Protein AF-A0A833X281-F1 (afdb_monomer_lite)

Organism: Juglans regia (NCBI:txid51240)

Structure (mmCIF, N/CA/C/O backbone):
data_AF-A0A833X281-F1
#
_entry.id   AF-A0A833X281-F1
#
loop_
_atom_site.group_PDB
_atom_site.id
_atom_site.type_symbol
_atom_site.label_atom_id
_atom_site.label_alt_id
_atom_site.label_comp_id
_atom_site.label_asym_id
_atom_site.label_entity_id
_atom_site.label_seq_id
_atom_site.pdbx_PDB_ins_code
_atom_site.Cartn_x
_atom_site.Cartn_y
_atom_site.Cartn_z
_atom_site.occupancy
_atom_site.B_iso_or_equiv
_atom_site.auth_seq_id
_atom_site.auth_comp_id
_atom_site.auth_asym_id
_atom_site.auth_atom_id
_atom_site.pdbx_PDB_model_num
ATOM 1 N N . MET A 1 1 ? -11.366 -12.083 9.541 1.00 48.16 1 MET A N 1
ATOM 2 C CA . MET A 1 1 ? -9.953 -12.179 9.122 1.00 48.16 1 MET A CA 1
ATOM 3 C C . MET A 1 1 ? -9.289 -13.220 10.008 1.00 48.16 1 MET A C 1
ATOM 5 O O . MET A 1 1 ? -9.417 -13.125 11.223 1.00 48.16 1 MET A O 1
ATOM 9 N N . GLY A 1 2 ? -8.772 -14.299 9.417 1.00 46.88 2 GLY A N 1
ATOM 10 C CA . GLY A 1 2 ? -8.306 -15.489 10.136 1.00 46.88 2 GLY A CA 1
ATOM 11 C C . GLY A 1 2 ? -6.819 -15.430 10.484 1.00 46.88 2 GLY A C 1
ATOM 12 O O . GLY A 1 2 ? -6.041 -14.745 9.836 1.00 46.88 2 GLY A O 1
ATOM 13 N N . VAL A 1 3 ? -6.413 -16.208 11.484 1.00 53.81 3 VAL A N 1
ATOM 14 C CA . VAL A 1 3 ? -5.055 -16.243 12.066 1.00 53.81 3 VAL A CA 1
ATOM 15 C C . VAL A 1 3 ? -3.982 -16.813 11.105 1.00 53.81 3 VAL A C 1
ATOM 17 O O . VAL A 1 3 ? -2.808 -16.865 11.449 1.00 53.81 3 VAL A O 1
ATOM 20 N N . LEU A 1 4 ? -4.351 -17.229 9.886 1.00 63.72 4 LEU A N 1
ATOM 21 C CA . LEU A 1 4 ? -3.520 -18.095 9.037 1.00 63.72 4 LEU A CA 1
ATOM 22 C C . LEU A 1 4 ? -2.628 -17.357 8.024 1.00 63.72 4 LEU A C 1
ATOM 24 O O . LEU A 1 4 ? -1.511 -17.804 7.780 1.00 63.72 4 LEU A O 1
ATOM 28 N N . SER A 1 5 ? -3.076 -16.252 7.420 1.00 79.69 5 SER A N 1
ATOM 29 C CA . SER A 1 5 ? -2.267 -15.479 6.465 1.00 79.69 5 SER A CA 1
ATOM 30 C C . SER A 1 5 ? -2.930 -14.148 6.125 1.00 79.69 5 SER A C 1
ATOM 32 O O . SER A 1 5 ? -4.149 -14.076 6.008 1.00 79.69 5 SER A O 1
ATOM 34 N N . ASN A 1 6 ? -2.112 -13.126 5.885 1.00 88.56 6 ASN A N 1
ATOM 35 C CA . ASN A 1 6 ? -2.546 -11.823 5.377 1.00 88.56 6 ASN A CA 1
ATOM 36 C C . ASN A 1 6 ? -2.649 -11.804 3.839 1.00 88.56 6 ASN A C 1
ATOM 38 O O . ASN A 1 6 ? -2.882 -10.753 3.248 1.00 88.56 6 ASN A O 1
ATOM 42 N N . LYS A 1 7 ? -2.402 -12.942 3.174 1.00 93.50 7 LYS A N 1
ATOM 43 C CA . LYS A 1 7 ? -2.447 -13.055 1.712 1.00 93.50 7 LYS A CA 1
ATOM 44 C C . LYS A 1 7 ? -3.871 -12.803 1.220 1.00 93.50 7 LYS A C 1
ATOM 46 O O . LYS A 1 7 ? -4.811 -13.382 1.760 1.00 93.50 7 LYS A O 1
ATOM 51 N N . ILE A 1 8 ? -4.004 -11.989 0.179 1.00 94.94 8 ILE A N 1
ATOM 52 C CA . ILE A 1 8 ? -5.284 -11.706 -0.476 1.00 94.94 8 ILE A CA 1
ATOM 53 C C . ILE A 1 8 ? -5.177 -11.927 -1.986 1.00 94.94 8 ILE A C 1
ATOM 55 O O . ILE A 1 8 ? -4.096 -11.810 -2.565 1.00 94.94 8 ILE A O 1
ATOM 59 N N . GLU A 1 9 ? -6.312 -12.228 -2.611 1.00 94.69 9 GLU A N 1
ATOM 60 C CA . GLU A 1 9 ? -6.456 -12.230 -4.071 1.00 94.69 9 GLU A CA 1
ATOM 61 C C . GLU A 1 9 ? -6.709 -10.807 -4.594 1.00 94.69 9 GLU A C 1
ATOM 63 O O . GLU A 1 9 ? -7.243 -9.960 -3.868 1.00 94.69 9 GLU A O 1
ATOM 68 N N . ARG A 1 10 ? -6.326 -10.533 -5.847 1.00 94.19 10 ARG A N 1
ATOM 69 C CA . ARG A 1 10 ? -6.360 -9.178 -6.435 1.00 94.19 10 ARG A CA 1
ATOM 70 C C . ARG A 1 10 ? -7.767 -8.598 -6.504 1.00 94.19 10 ARG A C 1
ATOM 72 O O . ARG A 1 10 ? -7.936 -7.393 -6.375 1.00 94.19 10 ARG A O 1
ATOM 79 N N . GLU A 1 11 ? -8.771 -9.447 -6.660 1.00 94.06 11 GLU A N 1
ATOM 80 C CA . GLU A 1 11 ? -10.185 -9.079 -6.769 1.00 94.06 11 GLU A CA 1
ATOM 81 C C . GLU A 1 11 ? -10.728 -8.509 -5.452 1.00 94.06 11 GLU A C 1
ATOM 83 O O . GLU A 1 11 ? -11.748 -7.824 -5.442 1.00 94.06 11 GLU A O 1
ATOM 88 N N . ASN A 1 12 ? -10.036 -8.770 -4.339 1.00 95.19 12 ASN A N 1
ATOM 89 C CA . ASN A 1 12 ? -10.390 -8.240 -3.027 1.00 95.19 12 ASN A CA 1
ATOM 90 C C . ASN A 1 12 ? -9.731 -6.887 -2.727 1.00 95.19 12 ASN A C 1
ATOM 92 O O . ASN A 1 12 ? -10.025 -6.315 -1.675 1.00 95.19 12 ASN A O 1
ATOM 96 N N . LEU A 1 13 ? -8.858 -6.380 -3.610 1.00 95.81 13 LEU A N 1
ATOM 97 C CA . LEU A 1 13 ? -8.199 -5.089 -3.425 1.00 95.81 13 LEU A CA 1
ATOM 98 C C . LEU A 1 13 ? -9.186 -3.934 -3.509 1.00 95.81 13 LEU A C 1
ATOM 100 O O . LEU A 1 13 ? -9.974 -3.820 -4.451 1.00 95.81 13 LEU A O 1
ATOM 104 N N . LYS A 1 14 ? -9.064 -3.013 -2.557 1.00 97.88 14 LYS A N 1
ATOM 105 C CA . LYS A 1 14 ? -9.857 -1.790 -2.493 1.00 97.88 14 LYS A CA 1
ATOM 106 C C . LYS A 1 14 ? -8.941 -0.571 -2.464 1.00 97.88 14 LYS A C 1
ATOM 108 O O . LYS A 1 14 ? -7.924 -0.589 -1.769 1.00 97.88 14 LYS A O 1
ATOM 113 N N . PRO A 1 15 ? -9.265 0.503 -3.207 1.00 98.44 15 PRO A N 1
ATOM 114 C CA . PRO A 1 15 ? -8.525 1.754 -3.099 1.00 98.44 15 PRO A CA 1
ATOM 115 C C . PRO A 1 15 ? -8.392 2.195 -1.632 1.00 98.44 15 PRO A C 1
ATOM 117 O O . PRO A 1 15 ? -9.368 2.178 -0.885 1.00 98.44 15 PRO A O 1
ATOM 120 N N . GLY A 1 16 ? -7.180 2.572 -1.227 1.00 97.88 16 GLY A N 1
ATOM 121 C CA . GLY A 1 16 ? -6.823 2.896 0.156 1.00 97.88 16 GLY A CA 1
ATOM 122 C C . GLY A 1 16 ? -6.254 1.720 0.961 1.00 97.88 16 GLY A C 1
ATOM 123 O O . GLY A 1 16 ? -5.853 1.916 2.114 1.00 97.88 16 GLY A O 1
ATOM 124 N N . ASP A 1 17 ? -6.183 0.513 0.395 1.00 98.25 17 ASP A N 1
ATOM 125 C CA . ASP A 1 17 ? -5.527 -0.625 1.039 1.00 98.25 17 ASP A CA 1
ATOM 126 C C . ASP A 1 17 ? -4.016 -0.396 1.168 1.00 98.25 17 ASP A C 1
ATOM 128 O O . ASP A 1 17 ? -3.332 -0.025 0.212 1.00 98.25 17 ASP A O 1
ATOM 132 N N . HIS A 1 18 ? -3.489 -0.663 2.364 1.00 97.50 18 HIS A N 1
ATOM 133 C CA . HIS A 1 18 ? -2.054 -0.797 2.588 1.00 97.50 18 HIS A CA 1
ATOM 134 C C . HIS A 1 18 ? -1.678 -2.243 2.299 1.00 97.50 18 HIS A C 1
ATOM 136 O O . HIS A 1 18 ? -2.055 -3.160 3.029 1.00 97.50 18 HIS A O 1
ATOM 142 N N . ILE A 1 19 ? -0.939 -2.433 1.218 1.00 97.50 19 ILE A N 1
ATOM 143 C CA . ILE A 1 19 ? -0.500 -3.737 0.754 1.00 97.50 19 ILE A CA 1
ATOM 144 C C . ILE A 1 19 ? 0.997 -3.890 0.937 1.00 97.50 19 ILE A C 1
ATOM 146 O O . ILE A 1 19 ? 1.751 -2.916 0.949 1.00 97.50 19 ILE A O 1
ATOM 150 N N . TYR A 1 20 ? 1.433 -5.134 1.041 1.00 94.00 20 TYR A N 1
ATOM 151 C CA . TYR A 1 20 ? 2.844 -5.446 1.043 1.00 94.00 20 TYR A CA 1
ATOM 152 C C . TYR A 1 20 ? 3.130 -6.745 0.305 1.00 94.00 20 TYR A C 1
ATOM 154 O O . TYR A 1 20 ? 2.250 -7.576 0.062 1.00 94.00 20 TYR A O 1
ATOM 162 N N . SER A 1 21 ? 4.390 -6.914 -0.069 1.00 91.50 21 SER A N 1
ATOM 163 C CA . SER A 1 21 ? 4.871 -8.122 -0.715 1.00 91.50 21 SER A CA 1
ATOM 164 C C . SER A 1 21 ? 6.240 -8.498 -0.174 1.00 91.50 21 SER A C 1
ATOM 166 O O . SER A 1 21 ? 7.144 -7.667 -0.093 1.00 91.50 21 SER A O 1
ATOM 168 N N . TRP A 1 22 ? 6.395 -9.762 0.215 1.00 86.31 22 TRP A N 1
ATOM 169 C CA . TRP A 1 22 ? 7.677 -10.274 0.688 1.00 86.31 22 TRP A CA 1
ATOM 170 C C . TRP A 1 22 ? 8.701 -10.337 -0.456 1.00 86.31 22 TRP A C 1
ATOM 172 O O . TRP A 1 22 ? 8.384 -10.692 -1.593 1.00 86.31 22 TRP A O 1
ATOM 182 N N . ARG A 1 23 ? 9.949 -10.012 -0.134 1.00 81.25 23 ARG A N 1
ATOM 183 C CA . ARG A 1 23 ? 11.119 -9.970 -1.017 1.00 81.25 23 ARG A CA 1
ATOM 184 C C . ARG A 1 23 ? 12.285 -10.720 -0.394 1.00 81.25 23 ARG A C 1
ATOM 186 O O . ARG A 1 23 ? 12.269 -11.011 0.802 1.00 81.25 23 ARG A O 1
ATOM 193 N N . HIS A 1 24 ? 13.279 -11.034 -1.228 1.00 70.88 24 HIS A N 1
ATOM 194 C CA . HIS A 1 24 ? 14.548 -11.646 -0.821 1.00 70.88 24 HIS A CA 1
ATOM 195 C C . HIS A 1 24 ? 14.353 -12.840 0.135 1.00 70.88 24 HIS A C 1
ATOM 197 O O . HIS A 1 24 ? 14.868 -12.857 1.245 1.00 70.88 24 HIS A O 1
ATOM 203 N N . ALA A 1 25 ? 13.549 -13.829 -0.273 1.00 73.62 25 ALA A N 1
ATOM 204 C CA . ALA A 1 25 ? 13.230 -15.004 0.547 1.00 73.62 25 ALA A CA 1
ATOM 205 C C . ALA A 1 25 ? 12.606 -14.680 1.929 1.00 73.62 25 ALA A C 1
ATOM 207 O O . ALA A 1 25 ? 12.926 -15.316 2.929 1.00 73.62 25 ALA A O 1
ATOM 208 N N . TYR A 1 26 ? 11.655 -13.737 1.970 1.00 69.75 26 TYR A N 1
ATOM 209 C CA . TYR A 1 26 ? 10.857 -13.362 3.154 1.00 69.75 26 TYR A CA 1
ATOM 210 C C . TYR A 1 26 ? 11.587 -12.567 4.247 1.00 69.75 26 TYR A C 1
ATOM 212 O O . TYR A 1 26 ? 11.068 -12.463 5.359 1.00 69.75 26 TYR A O 1
ATOM 220 N N . ILE A 1 27 ? 12.750 -11.986 3.950 1.00 71.31 27 ILE A N 1
ATOM 221 C CA . ILE A 1 27 ? 13.502 -11.160 4.915 1.00 71.31 27 ILE A CA 1
ATOM 222 C C . ILE A 1 27 ? 13.087 -9.683 4.895 1.00 71.31 27 ILE A C 1
ATOM 224 O O . ILE A 1 27 ? 13.409 -8.943 5.816 1.00 71.31 27 ILE A O 1
ATOM 228 N N . TYR A 1 28 ? 12.378 -9.256 3.849 1.00 75.25 28 TYR A N 1
ATOM 229 C CA . TYR A 1 28 ? 11.955 -7.873 3.644 1.00 75.25 28 TYR A CA 1
ATOM 230 C C . TYR A 1 28 ? 10.519 -7.842 3.119 1.00 75.25 28 TYR A C 1
ATOM 232 O O . TYR A 1 28 ? 10.175 -8.620 2.229 1.00 75.25 28 TYR A O 1
ATOM 240 N N . ALA A 1 29 ? 9.683 -6.961 3.661 1.00 86.12 29 ALA A N 1
ATOM 241 C CA . ALA A 1 29 ? 8.372 -6.647 3.110 1.00 86.12 29 ALA A CA 1
ATOM 242 C C . ALA A 1 29 ? 8.458 -5.288 2.414 1.00 86.12 29 ALA A C 1
ATOM 244 O O . ALA A 1 29 ? 8.884 -4.308 3.015 1.00 86.12 29 ALA A O 1
ATOM 245 N N . HIS A 1 30 ? 8.070 -5.232 1.143 1.00 90.62 30 HIS A N 1
ATOM 246 C CA . HIS A 1 30 ? 7.929 -3.969 0.431 1.00 90.62 30 HIS A CA 1
ATOM 247 C C . HIS A 1 30 ? 6.481 -3.498 0.519 1.00 90.62 30 HIS A C 1
ATOM 249 O O . HIS A 1 30 ? 5.581 -4.272 0.195 1.00 90.62 30 HIS A O 1
ATOM 255 N N . HIS A 1 31 ? 6.268 -2.262 0.961 1.00 93.50 31 HIS A N 1
ATOM 256 C CA . HIS A 1 31 ? 4.959 -1.716 1.324 1.00 93.50 31 HIS A CA 1
ATOM 257 C C . HIS A 1 31 ? 4.499 -0.630 0.351 1.00 93.50 31 HIS A C 1
ATOM 259 O O . HIS A 1 31 ? 5.315 0.116 -0.189 1.00 93.50 31 HIS A O 1
ATOM 265 N N . GLY A 1 32 ? 3.187 -0.514 0.160 1.00 95.38 32 GLY A N 1
ATOM 266 C CA . GLY A 1 32 ? 2.582 0.499 -0.698 1.00 95.38 32 GLY A CA 1
ATOM 267 C C . GLY A 1 32 ? 1.095 0.698 -0.428 1.00 95.38 32 GLY A C 1
ATOM 268 O O . GLY A 1 32 ? 0.453 -0.092 0.266 1.00 95.38 32 GLY A O 1
ATOM 269 N N . ILE A 1 33 ? 0.547 1.770 -0.994 1.00 98.19 33 ILE A N 1
ATOM 270 C CA . ILE A 1 33 ? -0.876 2.104 -0.948 1.00 98.19 33 ILE A CA 1
ATOM 271 C C . ILE A 1 33 ? -1.485 1.839 -2.319 1.00 98.19 33 ILE A C 1
ATOM 273 O O . ILE A 1 33 ? -1.098 2.464 -3.308 1.00 98.19 33 ILE A O 1
ATOM 277 N N . TYR A 1 34 ? -2.457 0.931 -2.383 1.00 98.38 34 TYR A N 1
ATOM 278 C CA . TYR A 1 34 ? -3.233 0.709 -3.597 1.00 98.38 34 TYR A CA 1
ATOM 279 C C . TYR A 1 34 ? -4.200 1.877 -3.808 1.00 98.38 34 TYR A C 1
ATOM 281 O O . TYR A 1 34 ? -4.999 2.194 -2.929 1.00 98.38 34 TYR A O 1
ATOM 289 N N . VAL A 1 35 ? -4.146 2.526 -4.971 1.00 97.69 35 VAL A N 1
ATOM 290 C CA . VAL A 1 35 ? -4.951 3.729 -5.267 1.00 97.69 35 VAL A CA 1
ATOM 291 C C . VAL A 1 35 ? -6.043 3.495 -6.313 1.00 97.69 35 VAL A C 1
ATOM 293 O O . VAL A 1 35 ? -6.739 4.438 -6.685 1.00 97.69 35 VAL A O 1
ATOM 296 N N . GLY A 1 36 ? -6.235 2.242 -6.736 1.00 95.88 36 GLY A N 1
ATOM 297 C CA . GLY A 1 36 ? -7.217 1.847 -7.747 1.00 95.88 36 GLY A CA 1
ATOM 298 C C . GLY A 1 36 ? -6.606 1.615 -9.128 1.00 95.88 36 GLY A C 1
ATOM 299 O O . GLY A 1 36 ? -5.460 1.976 -9.386 1.00 95.88 36 GLY A O 1
ATOM 300 N N . GLU A 1 37 ? -7.383 0.980 -10.010 1.00 94.38 37 GLU A N 1
ATOM 301 C CA . GLU A 1 37 ? -7.025 0.744 -11.421 1.00 94.38 37 GLU A CA 1
ATOM 302 C C . GLU A 1 37 ? -5.678 0.023 -11.614 1.00 94.38 37 GLU A C 1
ATOM 304 O O . GLU A 1 37 ? -4.943 0.281 -12.562 1.00 94.38 37 GLU A O 1
ATOM 309 N N . GLY A 1 38 ? -5.321 -0.877 -10.693 1.00 93.44 38 GLY A N 1
ATOM 310 C CA . GLY A 1 38 ? -4.046 -1.594 -10.756 1.00 93.44 38 GLY A CA 1
ATOM 311 C C . GLY A 1 38 ? -2.824 -0.765 -10.344 1.00 93.44 38 GLY A C 1
ATOM 312 O O . GLY A 1 38 ? -1.712 -1.270 -10.474 1.00 93.44 38 GLY A O 1
ATOM 313 N N . ASN A 1 39 ? -2.999 0.455 -9.827 1.00 95.69 39 ASN A N 1
ATOM 314 C CA . ASN A 1 39 ? -1.907 1.355 -9.452 1.00 95.69 39 ASN A CA 1
ATOM 315 C C . ASN A 1 39 ? -1.601 1.331 -7.950 1.00 95.69 39 ASN A C 1
ATOM 317 O O . ASN A 1 39 ? -2.500 1.297 -7.103 1.00 95.69 39 ASN A O 1
ATOM 321 N N . VAL A 1 40 ? -0.313 1.414 -7.625 1.00 97.06 40 VAL A N 1
ATOM 322 C CA . VAL A 1 40 ? 0.218 1.433 -6.262 1.00 97.06 40 VAL A CA 1
ATOM 323 C C . VAL A 1 40 ? 1.182 2.602 -6.116 1.00 97.06 40 VAL A C 1
ATOM 325 O O . VAL A 1 40 ? 2.112 2.741 -6.907 1.00 97.06 40 VAL A O 1
ATOM 328 N N . ILE A 1 41 ? 0.984 3.418 -5.082 1.00 95.62 41 ILE A N 1
ATOM 329 C CA . ILE A 1 41 ? 1.939 4.454 -4.679 1.00 95.62 41 ILE A CA 1
ATOM 330 C C . ILE A 1 41 ? 2.798 3.897 -3.546 1.00 95.62 41 ILE A C 1
ATOM 332 O O . ILE A 1 41 ? 2.271 3.363 -2.569 1.00 95.62 41 ILE A O 1
ATOM 336 N N . HIS A 1 42 ? 4.116 4.005 -3.666 1.00 92.94 42 HIS A N 1
ATOM 337 C CA . HIS A 1 42 ? 5.055 3.434 -2.705 1.00 92.94 42 HIS A CA 1
ATOM 338 C C . HIS A 1 42 ? 6.363 4.223 -2.658 1.00 92.94 42 HIS A C 1
ATOM 340 O O . HIS A 1 42 ? 6.683 4.975 -3.577 1.00 92.94 42 HIS A O 1
ATOM 346 N N . PHE A 1 43 ? 7.107 4.067 -1.564 1.00 88.62 43 PHE A N 1
ATOM 347 C CA . PHE A 1 43 ? 8.385 4.745 -1.364 1.00 88.62 43 PHE A CA 1
ATOM 348 C C . PHE A 1 43 ? 9.559 3.824 -1.716 1.00 88.62 43 PHE A C 1
ATOM 350 O O . PHE A 1 43 ? 9.634 2.693 -1.228 1.00 88.62 43 PHE A O 1
ATOM 357 N N . THR A 1 44 ? 10.486 4.321 -2.534 1.00 80.62 44 THR A N 1
ATOM 358 C CA . THR A 1 44 ? 11.716 3.639 -2.948 1.00 80.62 44 THR A CA 1
ATOM 359 C C . THR A 1 44 ? 12.948 4.448 -2.539 1.00 80.62 44 THR A C 1
ATOM 361 O O . THR A 1 44 ? 13.080 5.629 -2.856 1.00 80.62 44 THR A O 1
ATOM 364 N N . SER A 1 45 ? 13.896 3.808 -1.856 1.00 66.25 45 SER A N 1
ATOM 365 C CA . SER A 1 45 ? 15.224 4.389 -1.615 1.00 66.25 45 SER A CA 1
ATOM 366 C C . SER A 1 45 ? 16.178 3.946 -2.722 1.00 66.25 45 SER A C 1
ATOM 368 O O . SER A 1 45 ? 16.278 2.755 -3.020 1.00 66.25 45 SER A O 1
ATOM 370 N N . GLY A 1 46 ? 16.860 4.905 -3.348 1.00 51.56 46 GLY A N 1
ATOM 371 C CA . GLY A 1 46 ? 17.780 4.642 -4.452 1.00 51.56 46 GLY A CA 1
ATOM 372 C C . GLY A 1 46 ? 19.100 3.987 -4.054 1.00 51.56 46 GLY A C 1
ATOM 373 O O . GLY A 1 46 ? 19.460 4.007 -2.878 1.00 51.56 46 GLY A O 1
ATOM 374 N N . PRO A 1 47 ? 19.901 3.533 -5.039 1.00 41.66 47 PRO A N 1
ATOM 375 C CA . PRO A 1 47 ? 21.234 2.951 -4.825 1.00 41.66 47 PRO A CA 1
ATOM 376 C C . PRO A 1 47 ? 22.272 3.887 -4.174 1.00 41.66 47 PRO A C 1
ATOM 378 O O . PRO A 1 47 ? 23.389 3.456 -3.908 1.00 41.66 47 PRO A O 1
ATOM 381 N N . GLY A 1 48 ? 21.943 5.169 -3.975 1.00 39.50 48 GLY A N 1
ATOM 382 C CA . GLY A 1 48 ? 22.846 6.214 -3.477 1.00 39.50 48 GLY A CA 1
ATOM 383 C C . GLY A 1 48 ? 22.473 6.788 -2.108 1.00 39.50 48 GLY A C 1
ATOM 384 O O . GLY A 1 48 ? 23.009 7.825 -1.730 1.00 39.50 48 GLY A O 1
ATOM 385 N N . GLY A 1 49 ? 21.549 6.158 -1.376 1.00 36.81 49 GLY A N 1
ATOM 386 C CA . GLY A 1 49 ? 21.302 6.484 0.028 1.00 36.81 49 GLY A CA 1
ATOM 387 C C . GLY A 1 49 ? 22.443 5.965 0.900 1.00 36.81 49 GLY A C 1
ATOM 388 O O . GLY A 1 49 ? 22.331 4.898 1.489 1.00 36.81 49 GLY A O 1
ATOM 389 N N . GLN A 1 50 ? 23.555 6.696 0.943 1.00 36.84 50 GLN A N 1
ATOM 390 C CA . GLN A 1 50 ? 24.560 6.564 1.998 1.00 36.84 50 GLN A CA 1
ATOM 391 C C . GLN A 1 50 ? 23.821 6.825 3.332 1.00 36.84 50 GLN A C 1
ATOM 393 O O . GLN A 1 50 ? 23.029 7.761 3.413 1.00 36.84 50 GLN A O 1
ATOM 398 N N . GLU A 1 51 ? 23.915 5.983 4.362 1.00 38.06 51 GLU A N 1
ATOM 399 C CA . GLU A 1 51 ? 24.957 6.101 5.385 1.00 38.06 51 GLU A CA 1
ATOM 400 C C . GLU A 1 51 ? 24.829 4.956 6.432 1.00 38.06 51 GLU A C 1
ATOM 402 O O . GLU A 1 51 ? 23.806 4.803 7.095 1.00 38.06 51 GLU A O 1
ATOM 407 N N . ILE A 1 52 ? 25.938 4.224 6.611 1.00 38.41 52 ILE A N 1
ATOM 408 C CA . ILE A 1 52 ? 26.487 3.665 7.863 1.00 38.41 52 ILE A CA 1
ATOM 409 C C . ILE A 1 52 ? 25.671 2.587 8.622 1.00 38.41 52 ILE A C 1
ATOM 411 O O . ILE A 1 52 ? 25.030 2.850 9.639 1.00 38.41 52 ILE A O 1
ATOM 415 N N . GLY A 1 53 ? 25.861 1.319 8.232 1.00 35.06 53 GLY A N 1
ATOM 416 C CA . GLY A 1 53 ? 25.450 0.136 8.998 1.00 35.06 53 GLY A CA 1
ATOM 417 C C . GLY A 1 53 ? 26.467 -1.008 8.928 1.00 35.06 53 GLY A C 1
ATOM 418 O O . GLY A 1 53 ? 26.219 -2.045 8.329 1.00 35.06 53 GLY A O 1
ATOM 419 N N . THR A 1 54 ? 27.627 -0.852 9.574 1.00 35.28 54 THR A N 1
ATOM 420 C CA . THR A 1 54 ? 28.600 -1.937 9.850 1.00 35.28 54 THR A CA 1
ATOM 421 C C . THR A 1 54 ? 29.133 -2.720 8.643 1.00 35.28 54 THR A C 1
ATOM 423 O O . THR A 1 54 ? 29.073 -3.940 8.668 1.00 35.28 54 THR A O 1
ATOM 426 N N . GLY A 1 55 ? 29.688 -2.064 7.615 1.00 37.81 55 GLY A N 1
ATOM 427 C CA . GLY A 1 55 ? 30.743 -2.611 6.731 1.00 37.81 55 GLY A CA 1
ATOM 428 C C . GLY A 1 55 ? 30.685 -4.105 6.364 1.00 37.81 55 GLY A C 1
ATOM 429 O O . GLY A 1 55 ? 31.723 -4.764 6.310 1.00 37.81 55 GLY A O 1
ATOM 430 N N . THR A 1 56 ? 29.496 -4.662 6.146 1.00 40.66 56 THR A N 1
ATOM 431 C CA . THR A 1 56 ? 29.284 -6.084 5.887 1.00 40.66 56 THR A CA 1
ATOM 432 C C . THR A 1 56 ? 28.576 -6.208 4.552 1.00 40.66 56 THR A C 1
ATOM 434 O O . THR A 1 56 ? 27.732 -5.400 4.176 1.00 40.66 56 THR A O 1
ATOM 437 N N . VAL A 1 57 ? 28.942 -7.248 3.811 1.00 37.03 57 VAL A N 1
ATOM 438 C CA . VAL A 1 57 ? 28.475 -7.593 2.456 1.00 37.03 57 VAL A CA 1
ATOM 439 C C . VAL A 1 57 ? 26.944 -7.674 2.272 1.00 37.03 57 VAL A C 1
ATOM 441 O O . VAL A 1 57 ? 26.477 -7.858 1.151 1.00 37.03 57 VAL A O 1
ATOM 444 N N . ILE A 1 58 ? 26.163 -7.499 3.341 1.00 36.66 58 ILE A N 1
ATOM 445 C CA . ILE A 1 58 ? 24.698 -7.397 3.358 1.00 36.66 58 ILE A CA 1
ATOM 446 C C . ILE A 1 58 ? 24.161 -6.035 2.889 1.00 36.66 58 ILE A C 1
ATOM 448 O O . ILE A 1 58 ? 23.030 -5.994 2.412 1.00 36.66 58 ILE A O 1
ATOM 452 N N . ASP A 1 59 ? 24.956 -4.957 2.896 1.00 39.09 59 ASP A N 1
ATOM 453 C CA . ASP A 1 59 ? 24.515 -3.634 2.398 1.00 39.09 59 ASP A CA 1
ATOM 454 C C . ASP A 1 59 ? 24.170 -3.644 0.897 1.00 39.09 59 ASP A C 1
ATOM 456 O O . ASP A 1 59 ? 23.312 -2.899 0.429 1.00 39.09 59 ASP A O 1
ATOM 460 N N . ARG A 1 60 ? 24.770 -4.563 0.128 1.00 35.59 60 ARG A N 1
ATOM 461 C CA . ARG A 1 60 ? 24.426 -4.792 -1.287 1.00 35.59 60 ARG A CA 1
ATOM 462 C C . ARG A 1 60 ? 23.104 -5.535 -1.493 1.00 35.59 60 ARG A C 1
ATOM 464 O O . ARG A 1 60 ? 22.621 -5.593 -2.619 1.00 35.59 60 ARG A O 1
ATOM 471 N N . ILE A 1 61 ? 22.558 -6.136 -0.438 1.00 40.84 61 ILE A N 1
ATOM 472 C CA . ILE A 1 61 ? 21.377 -7.009 -0.484 1.00 40.84 61 ILE A CA 1
ATOM 473 C C . ILE A 1 61 ? 20.114 -6.241 -0.054 1.00 40.84 61 ILE A C 1
ATOM 475 O O . ILE A 1 61 ? 19.008 -6.652 -0.391 1.00 40.84 61 ILE A O 1
ATOM 479 N N . ILE A 1 62 ? 20.263 -5.105 0.638 1.00 43.59 62 ILE A N 1
ATOM 480 C CA . ILE A 1 62 ? 19.141 -4.323 1.193 1.00 43.59 62 ILE A CA 1
ATOM 481 C C . ILE A 1 62 ? 18.568 -3.312 0.178 1.00 43.59 62 ILE A C 1
ATOM 483 O O . ILE A 1 62 ? 17.468 -2.797 0.366 1.00 43.59 62 ILE A O 1
ATOM 487 N N . VAL A 1 63 ? 19.248 -3.067 -0.949 1.00 43.47 63 VAL A N 1
ATOM 488 C CA . VAL A 1 63 ? 18.873 -2.005 -1.898 1.00 43.47 63 VAL A CA 1
ATOM 489 C C . VAL A 1 63 ? 18.606 -2.555 -3.298 1.00 43.47 63 VAL A C 1
ATOM 491 O O . VAL A 1 63 ? 19.315 -2.274 -4.259 1.00 43.47 63 VAL A O 1
ATOM 494 N N . SER A 1 64 ? 17.520 -3.308 -3.443 1.00 37.59 64 SER A N 1
ATOM 495 C CA . SER A 1 64 ? 16.845 -3.408 -4.737 1.00 37.59 64 SER A CA 1
ATOM 496 C C . SER A 1 64 ? 15.332 -3.411 -4.540 1.00 37.59 64 SER A C 1
ATOM 498 O O . SER A 1 64 ? 14.673 -4.444 -4.601 1.00 37.59 64 SER A O 1
ATOM 500 N N . SER A 1 65 ? 14.774 -2.213 -4.341 1.00 42.06 65 SER A N 1
ATOM 501 C CA . SER A 1 65 ? 13.414 -1.936 -4.838 1.00 42.06 65 SER A CA 1
ATOM 502 C C . SER A 1 65 ? 13.400 -1.886 -6.376 1.00 42.06 65 SER A C 1
ATOM 504 O O . SER A 1 65 ? 12.340 -1.877 -6.992 1.00 42.06 65 SER A O 1
ATOM 506 N N . ALA A 1 66 ? 14.588 -1.845 -6.997 1.00 47.72 66 ALA A N 1
ATOM 507 C CA . ALA A 1 66 ? 14.773 -2.049 -8.422 1.00 47.72 66 ALA A CA 1
ATOM 508 C C . ALA A 1 66 ? 14.358 -3.480 -8.812 1.00 47.72 66 ALA A C 1
ATOM 510 O O . ALA A 1 66 ? 14.615 -4.411 -8.041 1.00 47.72 66 ALA A O 1
ATOM 511 N N . PRO A 1 67 ? 13.751 -3.679 -9.996 1.00 41.75 67 PRO A N 1
ATOM 512 C CA . PRO A 1 67 ? 13.345 -5.003 -10.442 1.00 41.75 67 PRO A CA 1
ATOM 513 C C . PRO A 1 67 ? 14.561 -5.933 -10.452 1.00 41.75 67 PRO A C 1
ATOM 515 O O . PRO A 1 67 ? 15.580 -5.619 -11.070 1.00 41.75 67 PRO A O 1
ATOM 518 N N . SER A 1 68 ? 14.461 -7.079 -9.775 1.00 40.56 68 SER A N 1
ATOM 519 C CA . SER A 1 68 ? 15.401 -8.180 -9.968 1.00 40.56 68 SER A CA 1
ATOM 520 C C . SER A 1 68 ? 15.366 -8.562 -11.448 1.00 40.56 68 SER A C 1
ATOM 522 O O . SER A 1 68 ? 14.348 -9.043 -11.942 1.00 40.56 68 SER A O 1
ATOM 524 N N . TYR A 1 69 ? 16.453 -8.269 -12.155 1.00 52.50 69 TYR A N 1
ATOM 525 C CA . TYR A 1 69 ? 16.631 -8.523 -13.580 1.00 52.50 69 TYR A CA 1
ATOM 526 C C . TYR A 1 69 ? 16.422 -10.023 -13.866 1.00 52.50 69 TYR A C 1
ATOM 528 O O . TYR A 1 69 ? 17.181 -10.820 -13.324 1.00 52.50 69 TYR A O 1
ATOM 536 N N . HIS A 1 70 ? 15.358 -10.375 -14.616 1.00 38.97 70 HIS A N 1
ATOM 537 C CA . HIS A 1 70 ? 15.091 -11.588 -15.438 1.00 38.97 70 HIS A CA 1
ATOM 538 C C . HIS A 1 70 ? 13.572 -11.906 -15.487 1.00 38.97 70 HIS A C 1
ATOM 540 O O . HIS A 1 70 ? 12.910 -11.749 -14.463 1.00 38.97 70 HIS A O 1
ATOM 546 N N . PRO A 1 71 ? 12.985 -12.474 -16.569 1.00 40.44 71 PRO A N 1
ATOM 547 C CA . PRO A 1 71 ? 13.349 -12.539 -17.983 1.00 40.44 71 PRO A CA 1
ATOM 548 C C . PRO A 1 71 ? 12.232 -11.903 -18.846 1.00 40.44 71 PRO A C 1
ATOM 550 O O . PRO A 1 71 ? 11.371 -12.604 -19.362 1.00 40.44 71 PRO A O 1
ATOM 553 N N . MET A 1 72 ? 12.224 -10.579 -18.978 1.00 42.00 72 MET A N 1
ATOM 554 C CA . MET A 1 72 ? 11.535 -9.854 -20.054 1.00 42.00 72 MET A CA 1
ATOM 555 C C . MET A 1 72 ? 12.239 -8.504 -20.172 1.00 42.00 72 MET A C 1
ATOM 557 O O . MET A 1 72 ? 11.972 -7.601 -19.384 1.00 42.00 72 MET A O 1
ATOM 561 N N . ASP A 1 73 ? 13.136 -8.357 -21.146 1.00 49.69 73 ASP A N 1
ATOM 562 C CA . ASP A 1 73 ? 13.814 -7.096 -21.501 1.00 49.69 73 ASP A CA 1
ATOM 563 C C . ASP A 1 73 ? 12.849 -6.052 -22.108 1.00 49.69 73 ASP A C 1
ATOM 565 O O . ASP A 1 73 ? 13.218 -5.235 -22.949 1.00 49.69 73 ASP A O 1
ATOM 569 N N . ILE A 1 74 ? 11.577 -6.090 -21.706 1.00 58.66 74 ILE A N 1
ATOM 570 C CA . ILE A 1 74 ? 10.519 -5.208 -22.172 1.00 58.66 74 ILE A CA 1
ATOM 571 C C . ILE A 1 74 ? 10.119 -4.341 -20.976 1.00 58.66 74 ILE A C 1
ATOM 573 O O . ILE A 1 74 ? 9.542 -4.862 -20.016 1.00 58.66 74 ILE A O 1
ATOM 577 N N . PRO A 1 75 ? 10.417 -3.030 -21.005 1.00 67.50 75 PRO A N 1
ATOM 578 C CA . PRO A 1 75 ? 9.919 -2.092 -20.011 1.00 67.50 75 PRO A CA 1
ATOM 579 C C . PRO A 1 75 ? 8.408 -2.255 -19.862 1.00 67.50 75 PRO A C 1
ATOM 581 O O . PRO A 1 75 ? 7.693 -2.353 -20.862 1.00 67.50 75 PRO A O 1
ATOM 584 N N . CYS A 1 76 ? 7.915 -2.289 -18.623 1.00 80.12 76 CYS A N 1
ATOM 585 C CA . CYS A 1 76 ? 6.480 -2.356 -18.375 1.00 80.12 76 CYS A CA 1
ATOM 586 C C . CYS A 1 76 ? 5.796 -1.210 -19.129 1.00 80.12 76 CYS A C 1
ATOM 588 O O . CYS A 1 76 ? 6.095 -0.043 -18.879 1.00 80.12 76 CYS A O 1
ATOM 590 N N . SER A 1 77 ? 4.875 -1.529 -20.039 1.00 79.12 77 SER A N 1
ATOM 591 C CA . SER A 1 77 ? 4.206 -0.528 -20.882 1.00 79.12 77 SER A CA 1
ATOM 592 C C . SER A 1 77 ? 3.425 0.505 -20.068 1.00 79.12 77 SER A C 1
ATOM 594 O O . SER A 1 77 ? 3.230 1.625 -20.528 1.00 79.12 77 SER A O 1
ATOM 596 N N . SER A 1 78 ? 3.003 0.141 -18.853 1.00 81.69 78 SER A N 1
ATOM 597 C CA . SER A 1 78 ? 2.275 1.021 -17.933 1.00 81.69 78 SER A CA 1
ATOM 598 C C . SER A 1 78 ? 3.186 1.858 -17.030 1.00 81.69 78 SER A C 1
ATOM 600 O O . SER A 1 78 ? 2.765 2.911 -16.566 1.00 81.69 78 SER A O 1
ATOM 602 N N . CYS A 1 79 ? 4.417 1.410 -16.758 1.00 82.38 79 CYS A N 1
ATOM 603 C CA . CYS A 1 79 ? 5.312 2.078 -15.803 1.00 82.38 79 CYS A CA 1
ATOM 604 C C . CYS A 1 79 ? 6.518 2.755 -16.459 1.00 82.38 79 CYS A C 1
ATOM 606 O O . CYS A 1 79 ? 7.099 3.653 -15.862 1.00 82.38 79 CYS A O 1
ATOM 608 N N . GLY A 1 80 ? 6.923 2.348 -17.661 1.00 74.38 80 GLY A N 1
ATOM 609 C CA . GLY A 1 80 ? 8.187 2.785 -18.252 1.00 74.38 80 GLY A CA 1
ATOM 610 C C . GLY A 1 80 ? 9.408 2.368 -17.418 1.00 74.38 80 GLY A C 1
ATOM 611 O O . GLY A 1 80 ? 9.352 1.418 -16.633 1.00 74.38 80 GLY A O 1
ATOM 612 N N . ASP A 1 81 ? 10.526 3.074 -17.601 1.00 67.50 81 ASP A N 1
ATOM 613 C CA . ASP A 1 81 ? 11.751 2.861 -16.822 1.00 67.50 81 ASP A CA 1
ATOM 614 C C . ASP A 1 81 ? 11.685 3.608 -15.480 1.00 67.50 81 ASP A C 1
ATOM 616 O O . ASP A 1 81 ? 11.823 4.828 -15.413 1.00 67.50 81 ASP A O 1
ATOM 620 N N . GLN A 1 82 ? 11.478 2.849 -14.404 1.00 64.81 82 GLN A N 1
ATOM 621 C CA . GLN A 1 82 ? 11.414 3.349 -13.027 1.00 64.81 82 GLN A CA 1
ATOM 622 C C . GLN A 1 82 ? 12.736 3.132 -12.264 1.00 64.81 82 GLN A C 1
ATOM 624 O O . GLN A 1 82 ? 12.827 3.454 -11.082 1.00 64.81 82 GLN A O 1
ATOM 629 N N . SER A 1 83 ? 13.783 2.601 -12.917 1.00 58.91 83 SER A N 1
ATOM 630 C CA . SER A 1 83 ? 15.034 2.164 -12.267 1.00 58.91 83 SER A CA 1
ATOM 631 C C . SER A 1 83 ? 15.832 3.284 -11.590 1.00 58.91 83 SER A C 1
ATOM 633 O O . SER A 1 83 ? 16.692 3.014 -10.752 1.00 58.91 83 SER A O 1
ATOM 635 N N . LYS A 1 84 ? 15.548 4.542 -11.944 1.00 57.25 84 LYS A N 1
ATOM 636 C CA . LYS A 1 84 ? 16.238 5.735 -11.434 1.00 57.25 84 LYS A CA 1
ATOM 637 C C . LYS A 1 84 ? 15.402 6.565 -10.461 1.00 57.25 84 LYS A C 1
ATOM 639 O O . LYS A 1 84 ? 15.886 7.602 -10.007 1.00 57.25 84 LYS A O 1
ATOM 644 N N . LEU A 1 85 ? 14.160 6.167 -10.173 1.00 65.19 85 LEU A N 1
ATOM 645 C CA . LEU A 1 85 ? 13.283 6.966 -9.324 1.00 65.19 85 LEU A CA 1
ATOM 646 C C . LEU A 1 85 ? 13.475 6.636 -7.841 1.00 65.19 85 LEU A C 1
ATOM 648 O O . LEU A 1 85 ? 13.355 5.487 -7.411 1.00 65.19 85 LEU A O 1
ATOM 652 N N . ASN A 1 86 ? 13.734 7.691 -7.071 1.00 72.94 86 ASN A N 1
ATOM 653 C CA . ASN A 1 86 ? 13.896 7.662 -5.623 1.00 72.94 86 ASN A CA 1
ATOM 654 C C . ASN A 1 86 ? 12.822 8.545 -4.988 1.00 72.94 86 ASN A C 1
ATOM 656 O O . ASN A 1 86 ? 12.500 9.607 -5.521 1.00 72.94 86 ASN A O 1
ATOM 660 N N . GLY A 1 87 ? 12.324 8.145 -3.824 1.00 82.88 87 GLY A N 1
ATOM 661 C CA . GLY A 1 87 ? 11.249 8.829 -3.122 1.00 82.88 87 GLY A CA 1
ATOM 662 C C . GLY A 1 87 ? 9.909 8.138 -3.338 1.00 82.88 87 GLY A C 1
ATOM 663 O O . GLY A 1 87 ? 9.835 6.917 -3.417 1.00 82.88 87 GLY A O 1
ATOM 664 N N . VAL A 1 88 ? 8.830 8.914 -3.388 1.00 88.94 88 VAL A N 1
ATOM 665 C CA . VAL A 1 88 ? 7.484 8.372 -3.610 1.00 88.94 88 VAL A CA 1
ATOM 666 C C . VAL A 1 88 ? 7.249 8.239 -5.106 1.00 88.94 88 VAL A C 1
ATOM 668 O O . VAL A 1 88 ? 7.363 9.220 -5.835 1.00 88.94 88 VAL A O 1
ATOM 671 N N . ILE A 1 89 ? 6.906 7.036 -5.554 1.00 90.31 89 ILE A N 1
ATOM 672 C CA . ILE A 1 89 ? 6.648 6.720 -6.959 1.00 90.31 89 ILE A CA 1
ATOM 673 C C . ILE A 1 89 ? 5.297 6.022 -7.112 1.00 90.31 89 ILE A C 1
ATOM 675 O O . ILE A 1 89 ? 4.700 5.567 -6.134 1.00 90.31 89 ILE A O 1
ATOM 679 N N . THR A 1 90 ? 4.824 5.920 -8.353 1.00 92.50 90 THR A N 1
ATOM 680 C CA . THR A 1 90 ? 3.651 5.120 -8.718 1.00 92.50 90 THR A CA 1
ATOM 681 C C . THR A 1 90 ? 4.060 4.006 -9.673 1.00 92.50 90 THR A C 1
ATOM 683 O O . THR A 1 90 ? 4.828 4.231 -10.606 1.00 92.50 90 THR A O 1
ATOM 686 N N . SER A 1 91 ? 3.533 2.805 -9.462 1.00 91.88 91 SER A N 1
ATOM 687 C CA . SER A 1 91 ? 3.755 1.651 -10.333 1.00 91.88 91 SER A CA 1
ATOM 688 C C . SER A 1 91 ? 2.480 0.824 -10.487 1.00 91.88 91 SER A C 1
ATOM 690 O O . SER A 1 91 ? 1.512 1.001 -9.745 1.00 91.88 91 SER A O 1
ATOM 692 N N . CYS A 1 92 ? 2.458 -0.079 -11.467 1.00 93.81 92 CYS A N 1
ATOM 693 C CA . CYS A 1 92 ? 1.408 -1.080 -11.563 1.00 93.81 92 CYS A CA 1
ATOM 694 C C . CYS A 1 92 ? 1.617 -2.166 -10.501 1.00 93.81 92 CYS A C 1
ATOM 696 O O . CYS A 1 92 ? 2.733 -2.396 -10.024 1.00 93.81 92 CYS A O 1
ATOM 698 N N . ILE A 1 93 ? 0.547 -2.886 -10.175 1.00 93.44 93 ILE A N 1
ATOM 699 C CA . ILE A 1 93 ? 0.563 -3.944 -9.165 1.00 93.44 93 ILE A CA 1
ATOM 700 C C . ILE A 1 93 ? 1.595 -5.039 -9.475 1.00 93.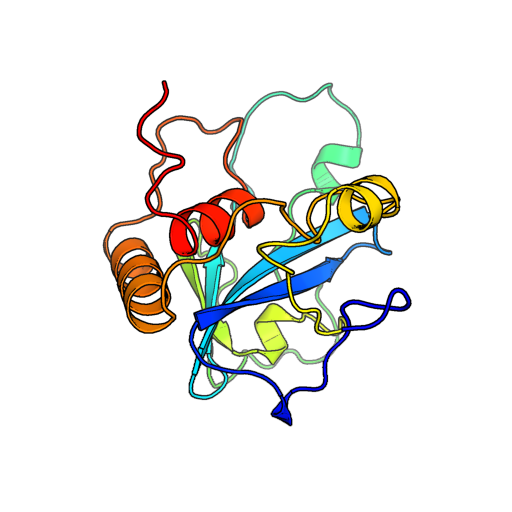44 93 ILE A C 1
ATOM 702 O O . ILE A 1 93 ? 2.223 -5.557 -8.560 1.00 93.44 93 ILE A O 1
ATOM 706 N N . ASP A 1 94 ? 1.835 -5.366 -10.746 1.00 91.00 94 ASP A N 1
ATOM 707 C CA . ASP A 1 94 ? 2.806 -6.396 -11.130 1.00 91.00 94 ASP A CA 1
ATOM 708 C C . ASP A 1 94 ? 4.247 -5.966 -10.839 1.00 91.00 94 ASP A C 1
ATOM 710 O O . ASP A 1 94 ? 5.011 -6.723 -10.235 1.00 91.00 94 ASP A O 1
ATOM 714 N N . CYS A 1 95 ? 4.599 -4.726 -11.193 1.00 90.25 95 CYS A N 1
ATOM 715 C CA . CYS A 1 95 ? 5.893 -4.139 -10.852 1.00 90.25 95 CYS A CA 1
ATOM 716 C C . CYS A 1 95 ? 6.050 -4.000 -9.334 1.00 90.25 95 CYS A C 1
ATOM 718 O O . CYS A 1 95 ? 7.093 -4.373 -8.796 1.00 90.25 95 CYS A O 1
ATOM 720 N N . PHE A 1 96 ? 4.999 -3.558 -8.634 1.00 90.69 96 PHE A N 1
ATOM 721 C CA . PHE A 1 96 ? 4.990 -3.501 -7.175 1.00 90.69 96 PHE A CA 1
ATOM 722 C C . PHE A 1 96 ? 5.169 -4.876 -6.533 1.00 90.69 96 PHE A C 1
ATOM 724 O O . PHE A 1 96 ? 5.735 -4.946 -5.451 1.00 90.69 96 PHE A O 1
ATOM 731 N N . LEU A 1 97 ? 4.696 -5.969 -7.140 1.00 90.19 97 LEU A N 1
ATOM 732 C CA . LEU A 1 97 ? 4.827 -7.324 -6.598 1.00 90.19 97 LEU A CA 1
ATOM 733 C C . LEU A 1 97 ? 6.146 -8.000 -6.977 1.00 90.19 97 LEU A C 1
ATOM 735 O O . LEU A 1 97 ? 6.590 -8.854 -6.217 1.00 90.19 97 LEU A O 1
ATOM 739 N N . SER A 1 98 ? 6.791 -7.636 -8.090 1.00 85.88 98 SER A N 1
ATOM 740 C CA . SER A 1 98 ? 8.076 -8.207 -8.535 1.00 85.88 98 SER A CA 1
ATOM 741 C C . SER A 1 98 ? 8.096 -9.748 -8.500 1.00 85.88 98 SER A C 1
ATOM 743 O O . SER A 1 98 ? 9.044 -10.361 -8.008 1.00 85.88 98 SER A O 1
ATOM 745 N N . GLY A 1 99 ? 7.003 -10.377 -8.949 1.00 85.50 99 GLY A N 1
ATOM 746 C CA . GLY A 1 99 ? 6.797 -11.836 -8.910 1.00 85.50 99 GLY A CA 1
ATOM 747 C C . GLY A 1 99 ? 6.429 -12.426 -7.537 1.00 85.50 99 GLY A C 1
ATOM 748 O O . GLY A 1 99 ? 6.222 -13.631 -7.420 1.00 85.50 99 GLY A O 1
ATOM 749 N N . GLY A 1 100 ? 6.339 -11.601 -6.493 1.00 88.94 100 GLY A N 1
ATOM 750 C CA . GLY A 1 100 ? 5.928 -11.984 -5.145 1.00 88.94 100 GLY A CA 1
ATOM 751 C C . GLY A 1 100 ? 4.412 -12.104 -4.960 1.00 88.94 100 GLY A C 1
ATOM 752 O O . GLY A 1 100 ? 3.608 -11.791 -5.836 1.00 88.94 100 GLY A O 1
ATOM 753 N N . ASN A 1 101 ? 4.012 -12.548 -3.766 1.00 93.12 101 ASN A N 1
ATOM 754 C CA . ASN A 1 101 ? 2.602 -12.642 -3.380 1.00 93.12 101 ASN A CA 1
ATOM 755 C C . ASN A 1 101 ? 2.083 -11.303 -2.830 1.00 93.12 101 ASN A C 1
ATOM 757 O O . ASN A 1 101 ? 2.848 -10.529 -2.248 1.00 93.12 101 ASN A O 1
ATOM 761 N N . LEU A 1 102 ? 0.780 -11.072 -2.978 1.00 94.88 102 LEU A N 1
ATOM 762 C CA . LEU A 1 102 ? 0.067 -9.907 -2.462 1.00 94.88 102 LEU A CA 1
ATOM 763 C C . LEU A 1 102 ? -0.456 -10.165 -1.044 1.00 94.88 102 LEU A C 1
ATOM 765 O O . LEU A 1 102 ? -1.142 -11.160 -0.803 1.00 94.88 102 LEU A O 1
ATOM 769 N N . TYR A 1 103 ? -0.166 -9.253 -0.121 1.00 95.31 103 TYR A N 1
ATOM 770 C CA . TYR A 1 103 ? -0.647 -9.307 1.256 1.00 95.31 103 TYR A CA 1
ATOM 771 C C . TYR A 1 103 ? -1.272 -7.978 1.668 1.00 95.31 103 TYR A C 1
ATOM 773 O O . TYR A 1 103 ? -0.828 -6.918 1.230 1.00 95.31 103 TYR A O 1
ATOM 781 N N . LEU A 1 104 ? -2.276 -8.047 2.539 1.00 95.88 104 LEU A N 1
ATOM 782 C CA . LEU A 1 104 ? -2.938 -6.892 3.131 1.00 95.88 104 LEU A CA 1
ATOM 783 C C . LEU A 1 104 ? -2.387 -6.620 4.534 1.00 95.88 104 LEU A C 1
ATOM 785 O O . LEU A 1 104 ? -2.332 -7.514 5.382 1.00 95.88 104 LEU A O 1
ATOM 789 N N . PHE A 1 105 ? -1.997 -5.380 4.798 1.00 94.56 105 PHE A N 1
ATOM 790 C CA . PHE A 1 105 ? -1.624 -4.947 6.137 1.00 94.56 105 PHE A CA 1
ATOM 791 C C . PHE A 1 105 ? -2.882 -4.726 6.987 1.00 94.56 105 PHE A C 1
ATOM 793 O O . PHE A 1 105 ? -3.812 -4.033 6.571 1.00 94.56 105 PHE A O 1
ATOM 800 N N . GLU A 1 106 ? -2.916 -5.289 8.194 1.00 92.75 106 GLU A N 1
ATOM 801 C CA . GLU A 1 106 ? -4.108 -5.236 9.050 1.00 92.75 106 GLU A CA 1
ATOM 802 C C . GLU A 1 106 ? -4.037 -4.111 10.093 1.00 92.75 106 GLU A C 1
ATOM 804 O O . GLU A 1 106 ? -3.068 -3.981 10.838 1.00 92.75 106 GLU A O 1
ATOM 809 N N . TYR A 1 107 ? -5.101 -3.317 10.184 1.00 92.81 107 TYR A N 1
ATOM 810 C CA . TYR A 1 107 ? -5.246 -2.227 11.154 1.00 92.81 107 TYR A CA 1
ATOM 811 C C . TYR A 1 107 ? -6.262 -2.590 12.234 1.00 92.81 107 TYR A C 1
ATOM 813 O O . TYR A 1 107 ? -7.179 -3.373 11.988 1.00 92.81 107 TYR A O 1
ATOM 821 N N . GLY A 1 108 ? -6.129 -1.993 13.421 1.00 91.06 108 GLY A N 1
ATOM 822 C CA . GLY A 1 108 ? -7.083 -2.178 14.516 1.00 91.06 108 GLY A CA 1
ATOM 823 C C . GLY A 1 108 ? -7.168 -3.618 15.029 1.00 91.06 108 GLY A C 1
ATOM 824 O O . GLY A 1 108 ? -8.227 -4.044 15.491 1.00 91.06 108 GLY A O 1
ATOM 825 N N . VAL A 1 109 ? -6.088 -4.399 14.912 1.00 89.75 109 VAL A N 1
ATOM 826 C CA . VAL A 1 109 ? -6.090 -5.798 15.363 1.00 89.75 109 VAL A CA 1
ATOM 827 C C . VAL A 1 109 ? -6.112 -5.889 16.891 1.00 89.75 109 VAL A C 1
ATOM 829 O O . VAL A 1 109 ? -5.738 -4.958 17.605 1.00 89.75 109 VAL A O 1
ATOM 832 N N 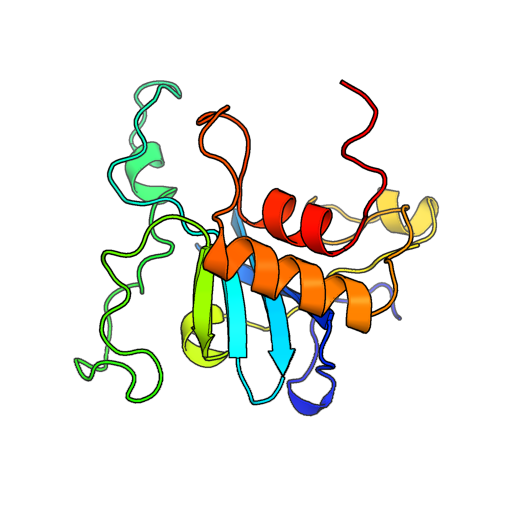. THR A 1 110 ? -6.527 -7.036 17.431 1.00 89.06 110 THR A N 1
ATOM 833 C CA . THR A 1 110 ? -6.499 -7.253 18.885 1.00 89.06 110 THR A CA 1
ATOM 834 C C . THR A 1 110 ? -5.062 -7.392 19.396 1.00 89.06 110 THR A C 1
ATOM 836 O O . THR A 1 110 ? -4.172 -7.846 18.678 1.00 89.06 110 THR A O 1
ATOM 839 N N . ARG A 1 111 ? -4.827 -7.083 20.680 1.00 87.06 111 ARG A N 1
ATOM 840 C CA . ARG A 1 111 ? -3.510 -7.281 21.320 1.00 87.06 111 ARG A CA 1
ATOM 841 C C . ARG A 1 111 ? -3.022 -8.723 21.213 1.00 87.06 111 ARG A C 1
ATOM 843 O O . ARG A 1 111 ? -1.860 -8.945 20.902 1.00 87.06 111 ARG A O 1
ATOM 850 N N . ALA A 1 112 ? -3.914 -9.691 21.431 1.00 85.75 112 ALA A N 1
ATOM 851 C CA . ALA A 1 112 ? -3.585 -11.107 21.302 1.00 85.75 112 ALA A CA 1
ATOM 852 C C . ALA A 1 112 ? -3.118 -11.451 19.879 1.00 85.75 112 ALA A C 1
ATOM 854 O O . ALA A 1 112 ? -2.122 -12.146 19.716 1.00 85.75 112 ALA A O 1
ATOM 855 N N . PHE A 1 113 ? -3.793 -10.918 18.858 1.00 84.12 113 PHE A N 1
ATOM 856 C CA . PHE A 1 113 ? -3.400 -11.116 17.467 1.00 84.12 113 PHE A CA 1
ATOM 857 C C . PHE A 1 113 ? -2.058 -10.450 17.144 1.00 84.12 113 PHE A C 1
ATOM 859 O O . PHE A 1 113 ? -1.201 -11.080 16.534 1.00 84.12 113 PHE A O 1
ATOM 866 N N . PHE A 1 114 ? -1.851 -9.213 17.602 1.00 84.62 114 PHE A N 1
ATOM 867 C CA . PHE A 1 114 ? -0.601 -8.477 17.410 1.00 84.62 114 PHE A CA 1
ATOM 868 C C . PHE A 1 114 ? 0.600 -9.215 18.018 1.00 84.62 114 PHE A C 1
ATOM 870 O O . PHE A 1 114 ? 1.605 -9.408 17.343 1.00 84.62 114 PHE A O 1
ATOM 877 N N . PHE A 1 115 ? 0.478 -9.707 19.257 1.00 83.44 115 PHE A N 1
ATOM 878 C CA . PHE A 1 115 ? 1.544 -10.475 19.914 1.00 83.44 115 PHE A CA 1
ATOM 879 C C . PHE A 1 115 ? 1.726 -11.892 19.352 1.00 83.44 115 PHE A C 1
ATOM 881 O O . PHE A 1 115 ? 2.797 -12.471 19.511 1.00 83.44 115 PHE A O 1
ATOM 888 N N . ALA A 1 116 ? 0.713 -12.460 18.691 1.00 81.62 116 ALA A N 1
ATOM 889 C CA . ALA A 1 116 ? 0.820 -13.767 18.044 1.00 81.62 116 ALA A CA 1
ATOM 890 C C . ALA A 1 116 ? 1.596 -13.724 16.713 1.00 81.62 116 ALA A C 1
ATOM 892 O O . ALA A 1 116 ? 1.999 -14.773 16.205 1.00 81.62 116 ALA A O 1
ATOM 893 N N . LYS A 1 117 ? 1.812 -12.541 16.117 1.00 75.75 117 LYS A N 1
ATOM 894 C CA . LYS A 1 117 ? 2.570 -12.409 14.867 1.00 75.75 117 LYS A CA 1
ATOM 895 C C . LYS A 1 117 ? 4.070 -12.482 15.146 1.00 75.75 117 LYS A C 1
ATOM 897 O O . LYS A 1 117 ? 4.636 -11.668 15.862 1.00 75.75 117 LYS A O 1
ATOM 902 N N . VAL A 1 118 ? 4.727 -13.441 14.498 1.00 67.12 118 VAL A N 1
ATOM 903 C CA . VAL A 1 118 ? 6.178 -13.674 14.618 1.00 67.12 118 VAL A CA 1
ATOM 904 C C . VAL A 1 118 ? 7.002 -12.612 13.871 1.00 67.12 118 VAL A C 1
ATOM 906 O O . VAL A 1 118 ? 8.186 -12.441 14.144 1.00 67.12 118 VAL A O 1
ATOM 909 N N . ARG A 1 119 ? 6.394 -11.895 12.915 1.00 71.69 119 ARG A N 1
ATOM 910 C CA . ARG A 1 119 ? 7.063 -10.894 12.070 1.00 71.69 119 ARG A CA 1
ATOM 911 C C . ARG A 1 119 ? 6.362 -9.538 12.169 1.00 71.69 119 ARG A C 1
ATOM 913 O O . ARG A 1 119 ? 5.145 -9.464 11.981 1.00 71.69 119 ARG A O 1
ATOM 920 N N . GLY A 1 120 ? 7.148 -8.491 12.429 1.00 75.12 120 GLY A N 1
ATOM 921 C CA . GLY A 1 120 ? 6.712 -7.093 12.340 1.00 75.12 120 GLY A CA 1
ATOM 922 C C . GLY A 1 120 ? 6.342 -6.693 10.907 1.00 75.12 120 GLY A C 1
ATOM 923 O O . GLY A 1 120 ? 6.538 -7.475 9.976 1.00 75.12 120 GLY A O 1
ATOM 924 N N . GLY A 1 121 ? 5.765 -5.503 10.736 1.00 77.62 121 GLY A N 1
ATOM 925 C CA . GLY A 1 121 ? 5.406 -4.987 9.411 1.00 77.62 121 GLY A CA 1
ATOM 926 C C . GLY A 1 121 ? 4.231 -5.699 8.739 1.00 77.62 121 GLY A C 1
ATOM 927 O O . GLY A 1 121 ? 4.154 -5.770 7.521 1.00 77.62 121 GLY A O 1
ATOM 928 N N . THR A 1 122 ? 3.303 -6.274 9.506 1.00 87.25 122 THR A N 1
ATOM 929 C CA . THR A 1 122 ? 2.135 -6.980 8.933 1.00 87.25 122 THR A CA 1
ATOM 930 C C . THR A 1 122 ? 0.797 -6.505 9.488 1.00 87.25 122 THR A C 1
ATOM 932 O O . THR A 1 122 ? -0.239 -6.664 8.838 1.00 87.25 122 THR A O 1
ATOM 935 N N . CYS A 1 123 ? 0.803 -5.917 10.684 1.00 89.62 123 CYS A N 1
ATOM 936 C CA . CYS A 1 123 ? -0.382 -5.361 11.313 1.00 89.62 123 CYS A CA 1
ATOM 937 C C . CYS A 1 123 ? -0.027 -4.303 12.364 1.00 89.62 123 CYS A C 1
ATOM 939 O O . CYS A 1 123 ? 1.120 -4.206 12.804 1.00 89.62 123 CYS A O 1
ATOM 941 N N . THR A 1 124 ? -1.027 -3.539 12.800 1.00 90.00 124 THR A N 1
ATOM 942 C CA . THR A 1 124 ? -0.923 -2.594 13.916 1.00 90.00 124 THR A CA 1
ATOM 943 C C . THR A 1 124 ? -2.202 -2.564 14.750 1.00 90.00 124 THR A C 1
ATOM 945 O O . THR A 1 124 ? -3.300 -2.830 14.256 1.00 90.00 124 THR A O 1
ATOM 948 N N . LEU A 1 125 ? -2.060 -2.225 16.034 1.00 90.19 125 LEU A N 1
ATOM 949 C CA . LEU A 1 125 ? -3.186 -2.016 16.951 1.00 90.19 125 LEU A CA 1
ATOM 950 C C . LEU A 1 125 ? -3.976 -0.748 16.621 1.00 90.19 125 LEU A C 1
ATOM 952 O O . LEU A 1 125 ? -5.152 -0.647 16.959 1.00 90.19 125 LEU A O 1
ATOM 956 N N . ALA A 1 126 ? -3.326 0.233 15.997 1.00 89.00 126 ALA A N 1
ATOM 957 C CA . ALA A 1 126 ? -3.963 1.496 15.672 1.00 89.00 126 ALA A CA 1
ATOM 958 C C . ALA A 1 126 ? -4.960 1.326 14.504 1.00 89.00 126 ALA A C 1
ATOM 960 O O . ALA A 1 126 ? -4.714 0.534 13.588 1.00 89.00 126 ALA A O 1
ATOM 961 N N . PRO A 1 127 ? -6.100 2.037 14.520 1.00 92.56 127 PRO A N 1
ATOM 962 C CA . PRO A 1 127 ? -7.048 2.006 13.414 1.00 92.56 127 PRO A CA 1
ATOM 963 C C . PRO A 1 127 ? -6.454 2.664 12.158 1.00 92.56 127 PRO A C 1
ATOM 965 O O . PRO A 1 127 ? -5.414 3.323 12.207 1.00 92.56 127 PRO A O 1
ATOM 968 N N . SER A 1 128 ? -7.115 2.457 11.023 1.00 94.06 128 SER A N 1
ATOM 969 C CA . SER A 1 128 ? -6.848 3.198 9.788 1.00 94.06 128 SER A CA 1
ATOM 970 C C . SER A 1 128 ? -7.816 4.367 9.678 1.00 94.06 128 SER A C 1
ATOM 972 O O . SER A 1 128 ? -8.992 4.213 10.007 1.00 94.06 128 SER A O 1
ATOM 974 N N . ASP A 1 129 ? -7.349 5.471 9.108 1.00 95.38 129 ASP A N 1
ATOM 975 C CA . ASP A 1 129 ? -8.220 6.531 8.600 1.00 95.38 129 ASP A CA 1
ATOM 976 C C . ASP A 1 129 ? -9.034 6.039 7.377 1.00 95.38 129 ASP A C 1
ATOM 978 O O . ASP A 1 129 ? -8.673 5.008 6.778 1.00 95.38 129 ASP A O 1
ATOM 982 N N . PRO A 1 130 ? -10.117 6.746 6.993 1.00 96.25 130 PRO A N 1
ATOM 983 C CA . PRO A 1 130 ? -10.944 6.407 5.835 1.00 96.25 130 PRO A CA 1
ATOM 984 C C . PRO A 1 130 ? -10.154 6.355 4.514 1.00 96.25 130 PRO A C 1
ATOM 986 O O . PRO A 1 130 ? -9.199 7.115 4.336 1.00 96.25 130 PRO A O 1
ATOM 989 N N . PRO A 1 131 ? -10.523 5.474 3.564 1.00 96.69 131 PRO A N 1
ATOM 990 C CA . PRO A 1 131 ? -9.761 5.258 2.330 1.00 96.69 131 PRO A CA 1
ATOM 991 C C . PRO A 1 131 ? -9.573 6.526 1.484 1.00 96.69 131 PRO A C 1
ATOM 993 O O . PRO A 1 131 ? -8.524 6.694 0.866 1.00 96.69 131 PRO A O 1
ATOM 996 N N . GLU A 1 132 ? -10.536 7.441 1.484 1.00 96.69 132 GLU A N 1
ATOM 997 C CA . GLU A 1 132 ? -10.464 8.742 0.820 1.00 96.69 132 GLU A CA 1
ATOM 998 C C . GLU A 1 132 ? -9.286 9.595 1.319 1.00 96.69 132 GLU A C 1
ATOM 1000 O O . GLU A 1 132 ? -8.493 10.080 0.506 1.00 96.69 132 GLU A O 1
ATOM 1005 N N . ASP A 1 133 ? -9.095 9.686 2.636 1.00 95.94 133 ASP A N 1
ATOM 1006 C CA . ASP A 1 133 ? -8.003 10.439 3.265 1.00 95.94 133 ASP A CA 1
ATOM 1007 C C . ASP A 1 133 ? -6.650 9.764 3.028 1.00 95.94 133 ASP A C 1
ATOM 1009 O O . ASP A 1 133 ? -5.610 10.415 2.882 1.00 95.94 133 ASP A O 1
ATOM 1013 N N . VAL A 1 134 ? -6.654 8.432 2.983 1.00 96.88 134 VAL A N 1
ATOM 1014 C CA . VAL A 1 134 ? -5.469 7.628 2.677 1.00 96.88 134 VAL A CA 1
ATOM 1015 C C . VAL A 1 134 ? -4.992 7.891 1.255 1.00 96.88 134 VAL A C 1
ATOM 1017 O O . VAL A 1 134 ? -3.819 8.198 1.032 1.00 96.88 134 VAL A O 1
ATOM 1020 N N . ILE A 1 135 ? -5.905 7.804 0.287 1.00 97.56 135 ILE A N 1
ATOM 1021 C CA . ILE A 1 135 ? -5.608 8.042 -1.128 1.00 97.56 135 ILE A CA 1
ATOM 1022 C C . ILE A 1 135 ? -5.178 9.494 -1.335 1.00 97.56 135 ILE A C 1
ATOM 1024 O O . ILE A 1 135 ? -4.215 9.741 -2.065 1.00 97.56 135 ILE A O 1
ATOM 1028 N N . TYR A 1 136 ? -5.857 10.448 -0.689 1.00 96.12 136 TYR A N 1
ATOM 1029 C CA . TYR A 1 136 ? -5.490 11.860 -0.743 1.00 96.12 136 TYR A CA 1
ATOM 1030 C C . TYR A 1 136 ? -4.042 12.077 -0.289 1.00 96.12 136 TYR A C 1
ATOM 1032 O O . TYR A 1 136 ? -3.255 12.671 -1.026 1.00 96.12 136 TYR A O 1
ATOM 1040 N N . ARG A 1 137 ? -3.650 11.530 0.870 1.00 95.12 137 ARG A N 1
ATOM 1041 C CA . ARG A 1 137 ? -2.273 11.646 1.377 1.00 95.12 137 ARG A CA 1
ATOM 1042 C C . ARG A 1 137 ? -1.251 10.965 0.483 1.00 95.12 137 ARG A C 1
ATOM 1044 O O . ARG A 1 137 ? -0.218 11.564 0.201 1.00 95.12 137 ARG A O 1
ATOM 1051 N N . ALA A 1 138 ? -1.532 9.755 0.005 1.00 95.62 138 ALA A N 1
ATOM 1052 C CA . ALA A 1 138 ? -0.619 9.047 -0.889 1.00 95.62 138 ALA A CA 1
ATOM 1053 C C . ALA A 1 138 ? -0.358 9.856 -2.173 1.00 95.62 138 ALA A C 1
ATOM 1055 O O . ALA A 1 138 ? 0.791 10.025 -2.580 1.00 95.62 138 ALA A O 1
ATOM 1056 N N . LYS A 1 139 ? -1.409 10.435 -2.771 1.00 95.75 139 LYS A N 1
ATOM 1057 C CA . LYS A 1 139 ? -1.293 11.317 -3.944 1.00 95.75 139 LYS A CA 1
ATOM 1058 C C . LYS A 1 139 ? -0.575 12.628 -3.622 1.00 95.75 139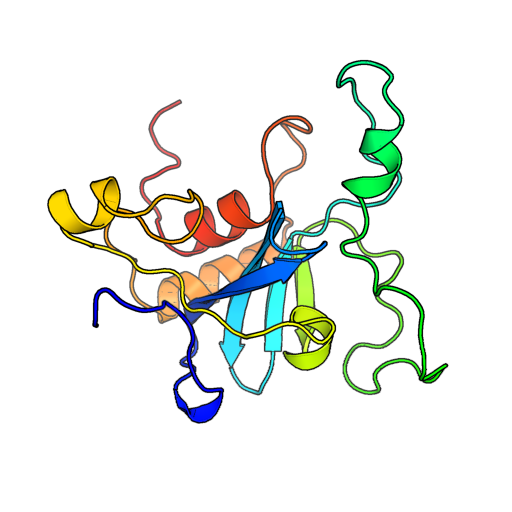 LYS A C 1
ATOM 1060 O O . LYS A 1 139 ? 0.258 13.068 -4.410 1.00 95.75 139 LYS A O 1
ATOM 1065 N N . TYR A 1 140 ? -0.857 13.231 -2.469 1.00 93.75 140 TYR A N 1
ATOM 1066 C CA . TYR A 1 140 ? -0.164 14.432 -2.007 1.00 93.75 140 TYR A CA 1
ATOM 1067 C C . TYR A 1 140 ? 1.344 14.183 -1.869 1.00 93.75 140 TYR A C 1
ATOM 1069 O O . TYR A 1 140 ? 2.145 14.969 -2.367 1.00 93.75 140 TYR A O 1
ATOM 1077 N N . LEU A 1 141 ? 1.743 13.069 -1.254 1.00 91.75 141 LEU A N 1
ATOM 1078 C CA . LEU A 1 141 ? 3.147 12.700 -1.075 1.00 91.75 141 LEU A CA 1
ATOM 1079 C C . LEU A 1 141 ? 3.836 12.277 -2.374 1.00 91.75 141 LEU A C 1
ATOM 1081 O O . LEU A 1 141 ? 5.033 12.499 -2.514 1.00 91.75 141 LEU A O 1
ATOM 1085 N N . LEU A 1 142 ? 3.103 11.717 -3.338 1.00 91.25 142 LEU A N 1
ATOM 1086 C CA . LEU A 1 142 ? 3.627 11.478 -4.686 1.00 91.25 142 LEU A CA 1
ATOM 1087 C C . LEU A 1 142 ? 4.029 12.793 -5.373 1.00 91.25 142 LEU A C 1
ATOM 1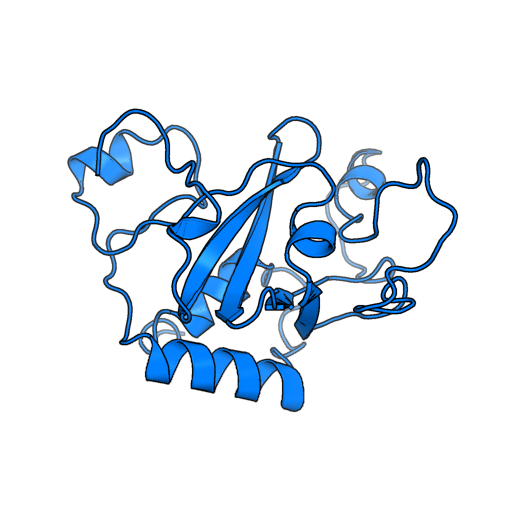089 O O . LEU A 1 142 ? 5.029 12.835 -6.079 1.00 91.25 142 LEU A O 1
ATOM 1093 N N . GLN A 1 143 ? 3.272 13.871 -5.150 1.00 88.81 143 GLN A N 1
ATOM 1094 C CA . GLN A 1 143 ? 3.541 15.182 -5.751 1.00 88.81 143 GLN A CA 1
ATOM 1095 C C . GLN A 1 143 ? 4.580 16.001 -4.975 1.00 88.81 143 GLN A C 1
ATOM 1097 O O . GLN A 1 143 ? 5.393 16.693 -5.579 1.00 88.81 143 GLN A O 1
ATOM 1102 N N . ASN A 1 144 ? 4.545 15.939 -3.642 1.00 86.31 144 ASN A N 1
ATOM 1103 C CA . ASN A 1 144 ? 5.344 16.807 -2.767 1.00 86.31 144 ASN A CA 1
ATOM 1104 C C . ASN A 1 144 ? 6.567 16.103 -2.159 1.00 86.31 144 ASN A C 1
ATOM 1106 O O . ASN A 1 144 ? 7.399 16.742 -1.516 1.00 86.31 144 ASN A O 1
ATOM 1110 N N . GLY A 1 145 ? 6.686 14.791 -2.363 1.00 84.44 145 GLY A N 1
ATOM 1111 C CA . GLY A 1 145 ? 7.698 13.948 -1.744 1.00 84.44 145 GLY A CA 1
ATOM 1112 C C . GLY A 1 145 ? 7.360 13.567 -0.300 1.00 84.44 145 GLY A C 1
ATOM 1113 O O . GLY A 1 145 ? 6.592 14.224 0.400 1.00 84.44 145 GLY A O 1
ATOM 1114 N N . PHE A 1 146 ? 7.986 12.490 0.170 1.00 80.19 146 PHE A N 1
ATOM 1115 C CA . PHE A 1 146 ? 7.895 12.014 1.551 1.00 80.19 146 PHE A CA 1
ATOM 1116 C C . PHE A 1 146 ? 9.199 12.324 2.295 1.00 80.19 146 PHE A C 1
ATOM 1118 O O . PHE A 1 146 ? 9.943 11.416 2.633 1.00 80.19 146 PHE A O 1
ATOM 1125 N N . GLY A 1 147 ? 9.472 13.629 2.459 1.00 67.00 147 GLY A N 1
ATOM 1126 C CA . GLY A 1 147 ? 10.520 14.266 3.282 1.00 67.00 147 GLY A CA 1
ATOM 1127 C C . GLY A 1 147 ? 11.889 13.568 3.423 1.00 67.00 147 GLY A C 1
ATOM 1128 O O . GLY A 1 147 ? 12.001 12.517 4.037 1.00 67.00 147 GLY A O 1
ATOM 1129 N N . SER A 1 148 ? 12.971 14.241 3.019 1.00 52.66 148 SER A N 1
ATOM 1130 C CA . SER A 1 148 ? 14.369 13.765 3.107 1.00 52.66 148 SER A CA 1
ATOM 1131 C C . SER A 1 148 ? 15.085 14.003 4.452 1.00 52.66 148 SER A C 1
ATOM 1133 O O . SER A 1 148 ? 16.272 13.711 4.562 1.00 52.66 148 SER A O 1
ATOM 1135 N N . TYR A 1 149 ? 14.415 14.546 5.474 1.00 41.91 149 TYR A N 1
ATOM 1136 C CA . TYR A 1 149 ? 15.098 15.122 6.648 1.00 41.91 149 TYR A CA 1
ATOM 1137 C C . TYR A 1 149 ? 15.580 14.136 7.733 1.00 41.91 149 TYR A C 1
ATOM 1139 O O . TYR A 1 149 ? 16.141 14.583 8.723 1.00 41.91 149 TYR A O 1
ATOM 1147 N N . ASP A 1 150 ? 15.420 12.822 7.552 1.00 41.97 150 ASP A N 1
ATOM 1148 C CA . ASP A 1 150 ? 16.045 11.802 8.414 1.00 41.97 150 ASP A CA 1
ATOM 1149 C C . ASP A 1 150 ? 16.312 10.533 7.592 1.00 41.97 150 ASP A C 1
ATOM 1151 O O . ASP A 1 150 ? 15.533 9.576 7.568 1.00 41.97 150 ASP A O 1
ATOM 1155 N N . VAL A 1 151 ? 17.424 10.561 6.858 1.00 41.66 151 VAL A N 1
ATOM 1156 C CA . VAL A 1 151 ? 17.851 9.551 5.868 1.00 41.66 151 VAL A CA 1
ATOM 1157 C C . VAL A 1 151 ? 18.120 8.167 6.491 1.00 41.66 151 VAL A C 1
ATOM 1159 O O . VAL A 1 151 ? 18.361 7.200 5.779 1.00 41.66 151 VAL A O 1
ATOM 1162 N N . SER A 1 152 ? 18.042 8.033 7.816 1.00 39.53 152 SER A N 1
ATOM 1163 C CA . SER A 1 152 ? 18.393 6.813 8.549 1.00 39.53 152 SER A CA 1
ATOM 1164 C C . SER A 1 152 ? 17.207 6.053 9.159 1.00 39.53 152 SER A C 1
ATOM 1166 O O . SER A 1 152 ? 17.436 5.024 9.794 1.00 39.53 152 SER A O 1
ATOM 1168 N N . LYS A 1 153 ? 15.946 6.498 8.988 1.00 47.69 153 LYS A N 1
ATOM 1169 C CA . LYS A 1 153 ? 14.796 5.839 9.656 1.00 47.69 153 LYS A CA 1
ATOM 1170 C C . LYS A 1 153 ? 13.479 5.719 8.886 1.00 47.69 153 LYS A C 1
ATOM 1172 O O . LYS A 1 153 ? 12.598 5.064 9.421 1.00 47.69 153 LYS A O 1
ATOM 1177 N N . LYS A 1 154 ? 13.309 6.306 7.693 1.00 57.75 154 LYS A N 1
ATOM 1178 C CA . LYS A 1 154 ? 12.034 6.216 6.948 1.00 57.75 154 LYS A CA 1
ATOM 1179 C C . LYS A 1 154 ? 12.117 5.229 5.789 1.00 57.75 154 LYS A C 1
ATOM 1181 O O . LYS A 1 154 ? 12.822 5.478 4.814 1.00 57.75 154 LYS A O 1
ATOM 1186 N N . ASN A 1 155 ? 11.393 4.120 5.890 1.00 76.62 155 ASN A N 1
ATOM 1187 C CA . ASN A 1 155 ? 11.289 3.101 4.846 1.00 76.62 155 ASN A CA 1
ATOM 1188 C C . ASN A 1 155 ? 9.870 3.077 4.221 1.00 76.62 155 ASN A C 1
ATOM 1190 O O . ASN A 1 155 ? 9.020 3.922 4.507 1.00 76.62 155 ASN A O 1
ATOM 1194 N N . CYS A 1 156 ? 9.601 2.129 3.319 1.00 87.44 156 CYS A N 1
ATOM 1195 C CA . CYS A 1 156 ? 8.295 1.999 2.664 1.00 87.44 156 CYS A CA 1
ATOM 1196 C C . CYS A 1 156 ? 7.130 1.708 3.629 1.00 87.44 156 CYS A C 1
ATOM 1198 O O . CYS A 1 156 ? 5.995 2.083 3.331 1.00 87.44 156 CYS A O 1
ATOM 1200 N N . GLU A 1 157 ? 7.392 1.049 4.763 1.00 86.88 157 GLU A N 1
ATOM 1201 C CA . GLU A 1 157 ? 6.400 0.813 5.815 1.00 86.88 157 GLU A CA 1
ATOM 1202 C C . GLU A 1 157 ? 5.992 2.140 6.456 1.00 86.88 157 GLU A C 1
ATOM 1204 O O . GLU A 1 157 ? 4.800 2.421 6.541 1.00 86.88 157 GLU A O 1
ATOM 1209 N N . ASP A 1 158 ? 6.952 3.002 6.810 1.00 86.25 158 ASP A N 1
ATOM 1210 C CA . ASP A 1 158 ? 6.666 4.317 7.404 1.00 86.25 158 ASP A CA 1
ATOM 1211 C C . ASP A 1 158 ? 5.839 5.198 6.472 1.00 86.25 158 ASP A C 1
ATOM 1213 O O . ASP A 1 158 ? 4.899 5.863 6.909 1.00 86.25 158 ASP A O 1
ATOM 1217 N N . PHE A 1 159 ? 6.154 5.176 5.173 1.00 90.56 159 PHE A N 1
ATOM 1218 C CA . PHE A 1 159 ? 5.350 5.848 4.154 1.00 90.56 159 PHE A CA 1
ATOM 1219 C C . PHE A 1 159 ? 3.898 5.368 4.180 1.00 90.56 159 PHE A C 1
ATOM 1221 O O . PHE A 1 159 ? 2.967 6.177 4.246 1.00 90.56 159 PHE A O 1
ATOM 1228 N N . ALA A 1 160 ? 3.690 4.053 4.142 1.00 92.75 160 ALA A N 1
ATOM 1229 C CA . ALA A 1 160 ? 2.354 3.489 4.099 1.00 92.75 160 ALA A CA 1
ATOM 1230 C C . ALA A 1 160 ? 1.597 3.715 5.420 1.00 92.75 160 ALA A C 1
ATOM 1232 O O . ALA A 1 160 ? 0.418 4.060 5.400 1.00 92.75 160 ALA A O 1
ATOM 1233 N N . ILE A 1 161 ? 2.272 3.618 6.568 1.00 91.44 161 ILE A N 1
ATOM 1234 C CA . ILE A 1 161 ? 1.705 3.927 7.886 1.00 91.44 161 ILE A CA 1
ATOM 1235 C C . ILE A 1 161 ? 1.305 5.401 7.976 1.00 91.44 161 ILE A C 1
ATOM 1237 O O . ILE A 1 161 ? 0.175 5.692 8.372 1.00 91.44 161 ILE A O 1
ATOM 1241 N N . TYR A 1 162 ? 2.162 6.323 7.530 1.00 90.75 162 TYR A N 1
ATOM 1242 C CA . TYR A 1 162 ? 1.843 7.750 7.471 1.00 90.75 162 TYR A CA 1
ATOM 1243 C C . TYR A 1 162 ? 0.637 8.027 6.571 1.00 90.75 162 TYR A C 1
ATOM 1245 O O . TYR A 1 162 ? -0.211 8.851 6.904 1.00 90.75 162 TYR A O 1
ATOM 1253 N N . CYS A 1 163 ? 0.516 7.323 5.443 1.00 93.44 163 CYS A N 1
ATOM 1254 C CA . CYS A 1 163 ? -0.660 7.433 4.584 1.00 93.44 163 CYS A CA 1
ATOM 1255 C C . CYS A 1 163 ? -1.926 6.877 5.237 1.00 93.44 163 CYS A C 1
ATOM 1257 O O . CYS A 1 163 ? -3.010 7.225 4.792 1.00 93.44 163 CYS A O 1
ATOM 1259 N N . LYS A 1 164 ? -1.826 6.017 6.254 1.00 94.62 164 LYS A N 1
ATOM 1260 C CA . LYS A 1 164 ? -2.975 5.356 6.889 1.00 94.62 164 LYS A CA 1
ATOM 1261 C C . LYS A 1 164 ? -3.408 5.994 8.201 1.00 94.62 164 LYS A C 1
ATOM 1263 O O . LYS A 1 164 ? -4.525 5.725 8.634 1.00 94.62 164 LYS A O 1
ATOM 1268 N N . GLN A 1 165 ? -2.553 6.806 8.824 1.00 86.25 165 GLN A N 1
ATOM 1269 C CA . GLN A 1 165 ? -2.780 7.374 10.156 1.00 86.25 165 GLN A CA 1
ATOM 1270 C C . GLN A 1 165 ? -2.304 8.824 10.241 1.00 86.25 165 GLN A C 1
ATOM 1272 O O . GLN A 1 165 ? -1.122 9.104 10.084 1.00 86.25 165 GLN A O 1
ATOM 1277 N N . VAL A 1 166 ? -3.225 9.757 10.480 1.00 67.75 166 VAL A N 1
ATOM 1278 C CA . VAL A 1 166 ? -2.908 11.183 10.689 1.00 67.75 166 VAL A CA 1
ATOM 1279 C C . VAL A 1 166 ? -2.144 11.388 12.010 1.00 67.75 166 VAL A C 1
ATOM 1281 O O . VAL A 1 166 ? -1.327 12.297 12.133 1.00 67.75 166 VAL A O 1
ATOM 1284 N N . TRP A 1 167 ? -2.359 10.508 12.993 1.00 53.84 167 TRP A N 1
ATOM 1285 C CA . TRP A 1 167 ? -1.989 10.728 14.397 1.00 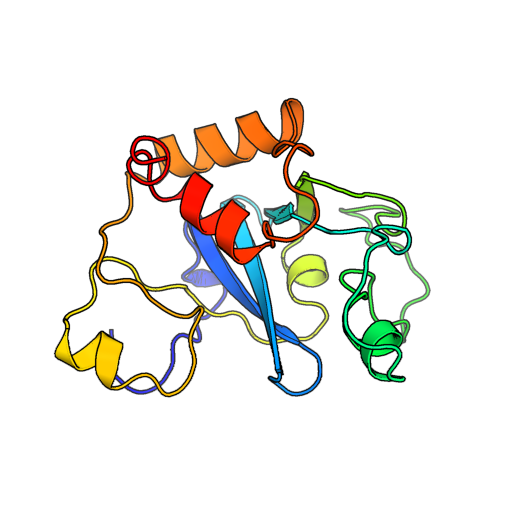53.84 167 TRP A CA 1
ATOM 1286 C C . TRP A 1 167 ? -0.546 10.384 14.795 1.00 53.84 167 TRP A C 1
ATOM 1288 O O . TRP A 1 167 ? -0.138 10.728 15.902 1.00 53.84 167 TRP A O 1
ATOM 1298 N N . LEU A 1 168 ? 0.257 9.750 13.934 1.00 48.66 168 LEU A N 1
ATOM 1299 C CA . LEU A 1 168 ? 1.649 9.412 14.278 1.00 48.66 168 LEU A CA 1
ATOM 1300 C C . LEU A 1 168 ? 2.656 10.555 14.046 1.00 48.66 168 LEU A C 1
ATOM 1302 O O . LEU A 1 168 ? 3.832 10.391 14.352 1.00 48.66 168 LEU A O 1
ATOM 1306 N N . CYS A 1 169 ? 2.214 11.728 13.578 1.00 40.69 169 CYS A N 1
ATOM 1307 C CA . CYS A 1 169 ? 3.077 12.905 13.397 1.00 40.69 169 CYS A CA 1
ATOM 1308 C C . CYS A 1 169 ? 2.907 14.021 14.446 1.00 40.69 169 CYS A C 1
ATOM 1310 O O . CYS A 1 169 ? 3.408 15.120 14.227 1.00 40.69 169 CYS A O 1
ATOM 1312 N N . SER A 1 170 ? 2.259 13.773 15.591 1.00 30.72 170 SER A N 1
ATOM 1313 C CA . SER A 1 170 ? 2.134 14.783 16.667 1.00 30.72 170 SER A CA 1
ATOM 1314 C C . SER A 1 170 ? 2.797 14.414 17.997 1.00 30.72 170 SER A C 1
ATOM 1316 O O . SER A 1 170 ? 2.516 15.050 19.007 1.00 30.72 170 SER A O 1
ATOM 1318 N N . VAL A 1 171 ? 3.710 13.442 18.013 1.00 29.75 171 VAL A N 1
ATOM 1319 C CA . VAL A 1 171 ? 4.602 13.217 19.162 1.00 29.75 171 VAL A CA 1
ATOM 1320 C C . VAL A 1 171 ? 6.032 12.981 18.680 1.00 29.75 171 VAL A C 1
ATOM 1322 O O . VAL A 1 171 ? 6.491 11.849 18.550 1.00 29.75 171 VAL A O 1
ATOM 1325 N N . ALA A 1 172 ? 6.708 14.087 18.385 1.00 30.31 172 ALA A N 1
ATOM 1326 C CA . ALA A 1 172 ? 8.154 14.217 18.511 1.00 30.31 172 ALA A CA 1
ATOM 1327 C C . ALA A 1 172 ? 8.420 15.218 19.639 1.00 30.31 172 ALA A C 1
ATOM 1329 O O . ALA A 1 172 ? 7.661 16.215 19.703 1.00 30.31 172 ALA A O 1
#

Foldseek 3Di:
DDLPFQFDDPVPDDQLFWKWWADDVRPDIFIWGHHDPQKTKWFAAAPPLDDDDPPDPCVVVPHPLPQPDDDDPDADPQAGDCNPDGFIDMDGNCSRHSPTTMGTAEELDDPVSVVPDPDPLRYDNHHFDDSVQLSVLSVVCNVVTDDPPCSPDDHRSNSNVVSGDVPPPPDD

pLDDT: mean 75.53, std 21.76, range [29.75, 98.44]

InterPro domains:
  IPR007053 LRAT domain [PF04970] (12-164)
  IPR007053 LRAT domain [PS51934] (20-172)

Secondary structure (DSS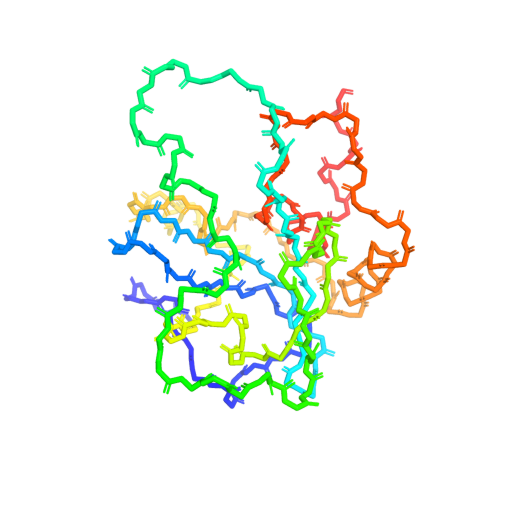P, 8-state):
--TT--B--GGG--TT-EEEEEEGGGTEEEEEEEEETTEEEEEE--TT----S-S-TTTTTS---S----S--S--TTT---TT--EEEEEEHHHHHTT---EEPB-S--HHHHHH-SSSSSB-SSPPPPHHHHHHHHHHHHHH-S--S-TTT--HHHHHHHHH-GGGGS--

Radius of gyration: 16.02 Å; chains: 1; bounding box: 42×35×44 Å

Sequence (172 aa):
MGVLSNKIERENLKPGDHIYSWRHAYIYAHHGIYVGEGNVIHFTSGPGGQEIGTGTVIDRIIVSSAPSYHPMDIPCSSCGDQSKLNGVITSCIDCFLSGGNLYLFEYGVTRAFFFAKVRGGTCTLAPSDPPEDVIYRAKYLLQNGFGSYDVSKKNCEDFAIYCKQVWLCSVA